Protein AF-A0A7W9J280-F1 (afdb_monomer_lite)

InterPro domains:
  IPR018714 Protein of unknown function DUF2237 [PF09996] (5-76)
  IPR018714 Protein of unknown function DUF2237 [PTHR37466] (3-75)

Foldseek 3Di:
DDAFFFPLRHGADFLDVVVQADPVSPRAVDDDPVPPFSLQWKFQDAPVNQVVCVVVVNRQADADVVVPRGGDDHRDGIYRGNDQDDPPDPPVPSRTPRSRGTDPPPPDDPPPPPPPPPPDDDDD

pLDDT: mean 71.65, std 17.08, range [30.95, 90.75]

Secondary structure (DSSP, 8-state):
-PPPBBTTSSBPPP--BTTB-STTSSSS----TT-TT---EEE---HHHHHHHHHTT---SS-BGGGTB----TT---EEES----TTS-TTT--B-GGGSBPPTT------------------

Organism: NCBI:txid1540520

Sequence (124 aa):
METDRNVLGGDLEECGLDPVTGFFRDGCCSTGPEDLGSHTVCAVVTAEFLAHQASVGNDLSTPRPEYGFAGLKPGGPVVCGRRAVVAGVPRRRRGSRRTGCHAPAGAGHHPARGAAAARGRRTT

Radius of gyration: 17.79 Å; chains: 1; bounding box: 45×62×33 Å

Structure (mmCIF, N/CA/C/O backbone):
data_AF-A0A7W9J280-F1
#
_entry.id   AF-A0A7W9J280-F1
#
loop_
_atom_site.group_PDB
_atom_site.id
_atom_site.type_symbol
_atom_site.label_atom_id
_atom_site.label_alt_id
_atom_site.label_comp_id
_atom_site.label_asym_id
_atom_site.label_entity_id
_atom_site.label_seq_id
_atom_site.pdbx_PDB_ins_code
_atom_site.Cartn_x
_atom_site.Cartn_y
_atom_site.Cartn_z
_atom_site.occupancy
_atom_site.B_iso_or_equiv
_atom_site.auth_seq_id
_atom_site.auth_comp_id
_atom_site.auth_asym_id
_atom_site.auth_atom_id
_atom_site.pdbx_PDB_model_num
ATOM 1 N N . MET A 1 1 ? 8.781 -19.474 -15.932 1.00 42.81 1 MET A N 1
ATOM 2 C CA . MET A 1 1 ? 8.507 -18.181 -15.282 1.00 42.81 1 MET A CA 1
ATOM 3 C C . MET A 1 1 ? 7.775 -18.511 -14.006 1.00 42.81 1 MET A C 1
ATOM 5 O O . MET A 1 1 ? 6.688 -19.065 -14.085 1.00 42.81 1 MET A O 1
ATOM 9 N N . GLU A 1 2 ? 8.432 -18.343 -12.867 1.00 56.16 2 GLU A N 1
ATOM 10 C CA . GLU A 1 2 ? 7.782 -18.531 -11.573 1.00 56.16 2 GLU A CA 1
ATOM 11 C C . GLU A 1 2 ? 6.917 -17.294 -11.334 1.00 56.16 2 GLU A C 1
ATOM 13 O O . GLU A 1 2 ? 7.425 -16.175 -11.374 1.00 56.16 2 GLU A O 1
ATOM 18 N N . THR A 1 3 ? 5.602 -17.483 -11.240 1.00 74.62 3 THR A N 1
ATOM 19 C CA . THR A 1 3 ? 4.672 -16.397 -10.932 1.00 74.62 3 THR A CA 1
ATOM 20 C C . THR A 1 3 ? 4.739 -16.099 -9.443 1.00 74.62 3 THR A C 1
ATOM 22 O O . THR A 1 3 ? 4.745 -17.023 -8.625 1.00 74.62 3 THR A O 1
ATOM 25 N N . ASP A 1 4 ? 4.775 -14.813 -9.086 1.00 85.62 4 ASP A N 1
ATOM 26 C CA . ASP A 1 4 ? 4.679 -14.395 -7.691 1.00 85.62 4 ASP A CA 1
ATOM 27 C C . ASP A 1 4 ? 3.432 -15.006 -7.046 1.00 85.62 4 ASP A C 1
ATOM 29 O O . ASP A 1 4 ? 2.352 -15.073 -7.645 1.00 85.62 4 ASP A O 1
ATOM 33 N N . ARG A 1 5 ? 3.585 -15.484 -5.810 1.00 90.56 5 ARG A N 1
ATOM 34 C CA . ARG A 1 5 ? 2.525 -16.194 -5.093 1.00 90.56 5 ARG A CA 1
ATOM 35 C C . ARG A 1 5 ? 1.965 -15.337 -3.981 1.00 90.56 5 ARG A C 1
ATOM 37 O O . ARG A 1 5 ? 2.688 -14.602 -3.312 1.00 90.56 5 ARG A O 1
ATOM 44 N N . ASN A 1 6 ? 0.669 -15.483 -3.742 1.00 89.12 6 ASN A N 1
ATOM 45 C CA . ASN A 1 6 ? 0.022 -14.883 -2.592 1.00 89.12 6 ASN A CA 1
ATOM 46 C C . ASN A 1 6 ? 0.172 -15.745 -1.329 1.00 89.12 6 ASN A C 1
ATOM 48 O O . ASN A 1 6 ? 0.466 -16.940 -1.400 1.00 89.12 6 ASN A O 1
ATOM 52 N N . VAL A 1 7 ? -0.097 -15.170 -0.154 1.00 86.81 7 VAL A N 1
ATOM 53 C CA . VAL A 1 7 ? 0.006 -15.863 1.152 1.00 86.81 7 VAL A CA 1
ATOM 54 C C . VAL A 1 7 ? -0.935 -17.069 1.328 1.00 86.81 7 VAL A C 1
ATOM 56 O O . VAL A 1 7 ? -0.838 -17.777 2.330 1.00 86.81 7 VAL A O 1
ATOM 59 N N . LEU A 1 8 ? -1.867 -17.308 0.400 1.00 85.38 8 LEU A N 1
ATOM 60 C CA . LEU A 1 8 ? -2.729 -18.499 0.358 1.00 85.38 8 LEU A CA 1
ATOM 61 C C . LEU A 1 8 ? -2.156 -19.600 -0.551 1.00 85.38 8 LEU A C 1
ATOM 63 O O . LEU A 1 8 ? -2.776 -20.652 -0.703 1.00 85.38 8 LEU A O 1
ATOM 67 N N . GLY A 1 9 ? -0.990 -19.364 -1.156 1.00 85.81 9 GLY A N 1
ATOM 68 C CA . GLY A 1 9 ? -0.325 -20.276 -2.076 1.00 85.81 9 GLY A CA 1
ATOM 69 C C . GLY A 1 9 ? -0.890 -20.251 -3.496 1.00 85.81 9 GLY A C 1
ATOM 70 O O . GLY A 1 9 ? -0.528 -21.138 -4.266 1.00 85.81 9 GLY A O 1
ATOM 71 N N . GLY A 1 10 ? -1.761 -19.288 -3.835 1.00 87.00 10 GLY A N 1
ATOM 72 C CA . GLY A 1 10 ? -2.286 -19.009 -5.185 1.00 87.00 10 GLY A CA 1
ATOM 73 C C . GLY A 1 10 ? -1.441 -17.978 -5.947 1.00 87.00 10 GLY A C 1
ATOM 74 O O . GLY A 1 10 ? -0.464 -17.482 -5.393 1.00 87.00 10 GLY A O 1
ATOM 75 N N . ASP A 1 11 ? -1.799 -17.650 -7.193 1.00 90.75 11 ASP A N 1
ATOM 76 C CA . ASP A 1 11 ? -1.156 -16.550 -7.936 1.00 90.75 11 ASP A CA 1
ATOM 77 C C . ASP A 1 11 ? -1.405 -15.200 -7.250 1.00 90.75 11 ASP A C 1
ATOM 79 O O . ASP A 1 11 ? -2.468 -14.981 -6.661 1.00 90.75 11 ASP A O 1
ATOM 83 N N . LEU A 1 12 ? -0.416 -14.307 -7.286 1.00 88.25 12 LEU A N 1
ATOM 84 C CA . LEU A 1 12 ? -0.558 -12.961 -6.745 1.00 88.25 12 LEU A CA 1
ATOM 85 C C . LEU A 1 12 ? -1.555 -12.155 -7.582 1.00 88.25 12 LEU A C 1
ATOM 87 O O . LEU A 1 12 ? -1.346 -11.928 -8.771 1.00 88.25 12 LEU A O 1
ATOM 91 N N . GLU A 1 13 ? -2.641 -11.726 -6.946 1.00 89.44 13 GLU A N 1
ATOM 92 C CA . GLU A 1 13 ? -3.637 -10.862 -7.573 1.00 89.44 13 GLU A CA 1
ATOM 93 C C . GLU A 1 13 ? -3.218 -9.393 -7.502 1.00 89.44 13 GLU A C 1
ATOM 95 O O . GLU A 1 13 ? -2.512 -8.958 -6.587 1.00 89.44 13 GLU A O 1
ATOM 100 N N . GLU A 1 14 ? -3.736 -8.616 -8.449 1.00 88.19 14 GLU A N 1
ATOM 101 C CA . GLU A 1 14 ? -3.628 -7.165 -8.447 1.00 88.19 14 GLU A CA 1
ATOM 102 C C . GLU A 1 14 ? -4.152 -6.580 -7.130 1.00 88.19 14 GLU A C 1
ATOM 104 O O . GLU A 1 14 ? -5.239 -6.911 -6.638 1.00 88.19 14 GLU A O 1
ATOM 109 N N . CYS A 1 15 ? -3.363 -5.675 -6.560 1.00 84.00 15 CYS A N 1
ATOM 110 C CA . CYS A 1 15 ? -3.762 -4.904 -5.404 1.00 84.00 15 CYS A CA 1
ATOM 111 C C . CYS A 1 15 ? -4.567 -3.678 -5.871 1.00 84.00 15 CYS A C 1
ATOM 113 O O . CYS A 1 15 ? -5.755 -3.588 -5.550 1.00 84.00 15 CYS A O 1
ATOM 115 N N . GLY A 1 16 ? -3.991 -2.773 -6.675 1.00 81.19 16 GLY A N 1
ATOM 116 C CA . GLY A 1 16 ? -4.734 -1.615 -7.193 1.00 81.19 16 GLY A CA 1
ATOM 117 C C . GLY A 1 16 ? -4.032 -0.781 -8.271 1.00 81.19 16 GLY A C 1
ATOM 118 O O . GLY A 1 16 ? -2.823 -0.557 -8.217 1.00 81.19 16 GLY A O 1
ATOM 119 N N . LEU A 1 17 ? -4.825 -0.279 -9.225 1.00 80.44 17 LEU A N 1
ATOM 120 C CA . LEU A 1 17 ? -4.359 0.480 -10.395 1.00 80.44 17 LEU A CA 1
ATOM 121 C C . LEU A 1 17 ? -4.731 1.967 -10.409 1.00 80.44 17 LEU A C 1
ATOM 123 O O . LEU A 1 17 ? -4.157 2.721 -11.188 1.00 80.44 17 LEU A O 1
ATOM 127 N N . ASP A 1 18 ? -5.666 2.411 -9.571 1.00 72.69 18 ASP A N 1
ATOM 128 C CA . ASP A 1 18 ? -6.069 3.819 -9.523 1.00 72.69 18 ASP A CA 1
ATOM 129 C C . ASP A 1 18 ? -6.106 4.327 -8.079 1.00 72.69 18 ASP A C 1
ATOM 131 O O . ASP A 1 18 ? -7.079 4.085 -7.351 1.00 72.69 18 ASP A O 1
ATOM 135 N N . PRO A 1 19 ? -5.020 4.978 -7.624 1.00 73.81 19 PRO A N 1
ATOM 136 C CA . PRO A 1 19 ? -3.704 5.093 -8.243 1.00 73.81 19 PRO A CA 1
ATOM 137 C C . PRO A 1 19 ? -2.942 3.759 -8.231 1.00 73.81 19 PRO A C 1
ATOM 139 O O . PRO A 1 19 ? -3.181 2.890 -7.388 1.00 73.81 19 PRO A O 1
ATOM 142 N N . VAL A 1 20 ? -1.975 3.629 -9.141 1.00 81.12 20 VAL A N 1
ATOM 143 C CA . VAL A 1 20 ? -1.128 2.436 -9.252 1.00 81.12 20 VAL A CA 1
ATOM 144 C C . VAL A 1 20 ? -0.282 2.241 -7.988 1.00 81.12 20 VAL A C 1
ATOM 146 O O . VAL A 1 20 ? 0.496 3.115 -7.576 1.00 81.12 20 VAL A O 1
ATOM 149 N N . THR A 1 21 ? -0.436 1.069 -7.373 1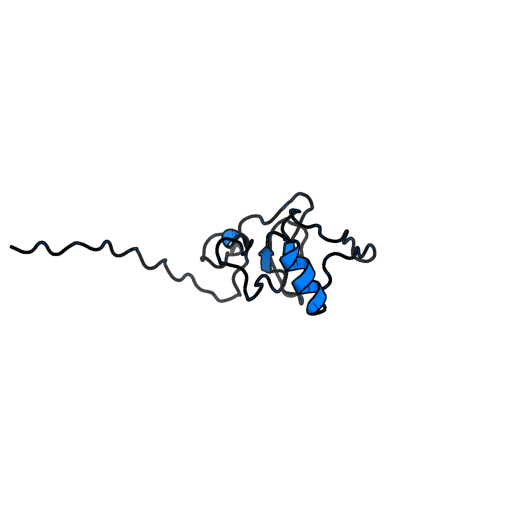.00 81.56 21 THR A N 1
ATOM 150 C CA . THR A 1 21 ? 0.294 0.646 -6.170 1.00 81.56 21 THR A CA 1
ATOM 151 C C . THR A 1 21 ? 1.482 -0.263 -6.512 1.00 81.56 21 THR A C 1
ATOM 153 O O . THR A 1 21 ? 1.812 -0.451 -7.682 1.00 81.56 21 THR A O 1
ATOM 156 N N . GLY A 1 22 ? 2.144 -0.803 -5.488 1.00 83.19 22 GLY A N 1
ATOM 157 C CA . GLY A 1 22 ? 3.304 -1.685 -5.644 1.00 83.19 22 GLY A CA 1
ATOM 158 C C . GLY A 1 22 ? 4.634 -0.938 -5.665 1.00 83.19 22 GLY A C 1
ATOM 159 O O . GLY A 1 22 ? 4.704 0.220 -6.085 1.00 83.19 22 GLY A O 1
ATOM 160 N N . PHE A 1 23 ? 5.700 -1.600 -5.206 1.00 85.94 23 PHE A N 1
ATOM 161 C CA . PHE A 1 23 ? 7.054 -1.034 -5.231 1.00 85.94 23 PHE A CA 1
ATOM 162 C C . PHE A 1 23 ? 7.501 -0.7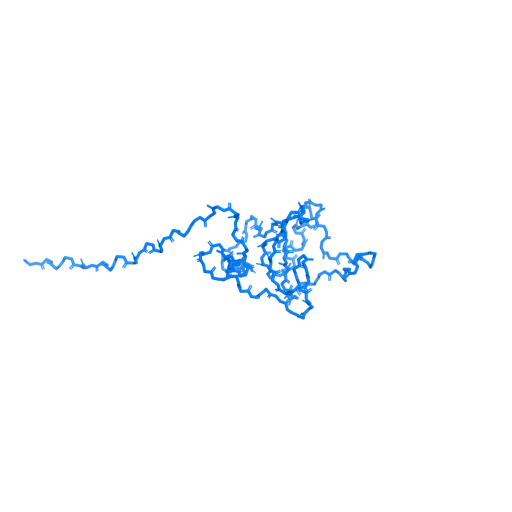35 -6.669 1.00 85.94 23 PHE A C 1
ATOM 164 O O . PHE A 1 23 ? 7.973 0.364 -6.956 1.00 85.94 23 PHE A O 1
ATOM 171 N N . PHE A 1 24 ? 7.248 -1.669 -7.589 1.00 87.50 24 PHE A N 1
ATOM 172 C CA . PHE A 1 24 ? 7.565 -1.532 -9.013 1.00 87.50 24 PHE A CA 1
ATOM 173 C C . PHE A 1 24 ? 6.522 -0.741 -9.816 1.00 87.50 24 PHE A C 1
ATOM 175 O O . PHE A 1 24 ? 6.690 -0.574 -11.021 1.00 87.50 24 PHE A O 1
ATOM 182 N N . ARG A 1 25 ? 5.467 -0.226 -9.163 1.00 84.56 25 ARG A N 1
ATOM 183 C CA . ARG A 1 25 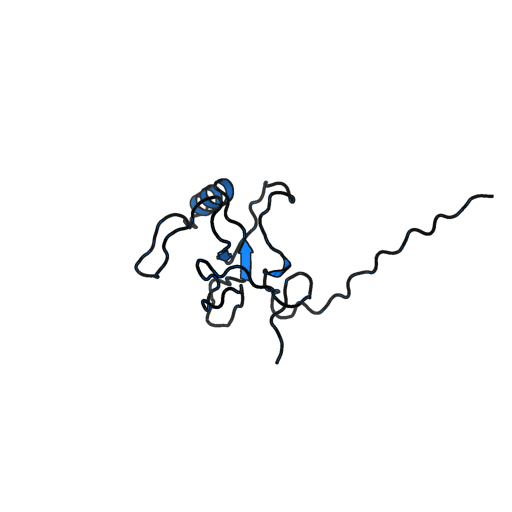? 4.367 0.519 -9.804 1.00 84.56 25 ARG A CA 1
ATOM 184 C C . ARG A 1 25 ? 3.676 -0.265 -10.926 1.00 84.56 25 ARG A C 1
ATOM 186 O O . ARG A 1 25 ? 3.355 0.289 -11.972 1.00 84.56 25 ARG A O 1
ATOM 193 N N . ASP A 1 26 ? 3.424 -1.543 -10.678 1.00 86.81 26 ASP A N 1
ATOM 194 C CA . ASP A 1 26 ? 2.727 -2.479 -11.570 1.00 86.81 26 ASP A CA 1
ATOM 195 C C . ASP A 1 26 ? 1.300 -2.818 -11.088 1.00 86.81 26 ASP A C 1
ATOM 197 O O . ASP A 1 26 ? 0.583 -3.566 -11.747 1.00 86.81 26 ASP A O 1
ATOM 201 N N . GLY A 1 27 ? 0.874 -2.267 -9.946 1.00 85.12 27 GLY A N 1
ATOM 202 C CA . GLY A 1 27 ? -0.419 -2.555 -9.326 1.00 85.12 27 GLY A CA 1
ATOM 203 C C . GLY A 1 27 ? -0.424 -3.780 -8.409 1.00 85.12 27 GLY A C 1
ATOM 204 O O . GLY A 1 27 ? -1.432 -4.027 -7.740 1.00 85.12 27 GLY A O 1
ATOM 205 N N . CYS A 1 28 ? 0.689 -4.505 -8.304 1.00 88.06 28 CYS A N 1
ATOM 206 C CA . CYS A 1 28 ? 0.843 -5.709 -7.493 1.00 88.06 28 CYS A CA 1
ATOM 207 C C . CYS A 1 28 ? 1.768 -5.455 -6.297 1.00 88.06 28 CYS A C 1
ATOM 209 O O . CYS A 1 28 ? 2.640 -4.593 -6.321 1.00 88.06 28 CYS A O 1
ATOM 211 N N . CYS A 1 29 ? 1.616 -6.235 -5.225 1.00 88.62 29 CYS A N 1
ATOM 212 C CA . CYS A 1 29 ? 2.560 -6.193 -4.099 1.00 88.62 29 CYS A CA 1
ATOM 213 C C . CYS A 1 29 ? 3.769 -7.111 -4.323 1.00 88.62 29 CYS A C 1
ATOM 215 O O . CYS A 1 29 ? 4.227 -7.774 -3.392 1.00 88.62 29 CYS A O 1
ATOM 217 N N . SER A 1 30 ? 4.241 -7.173 -5.571 1.00 89.56 30 SER A N 1
ATOM 218 C CA . SER A 1 30 ? 5.482 -7.831 -5.973 1.00 89.56 30 SER A CA 1
ATOM 219 C C . SER A 1 30 ? 6.674 -7.155 -5.286 1.00 89.56 30 SER A C 1
ATOM 221 O O . SER A 1 30 ? 6.650 -5.962 -4.967 1.00 89.56 30 SER A O 1
ATOM 223 N N . THR A 1 31 ? 7.712 -7.935 -4.996 1.00 88.69 31 THR A N 1
ATOM 224 C CA . THR A 1 31 ? 8.888 -7.472 -4.247 1.00 88.69 31 THR A CA 1
ATOM 225 C C . THR A 1 31 ? 10.162 -8.085 -4.822 1.00 88.69 31 THR A C 1
ATOM 227 O O . THR A 1 31 ? 10.111 -9.061 -5.568 1.00 88.69 31 THR A O 1
ATOM 230 N N . GLY A 1 32 ? 11.313 -7.514 -4.483 1.00 87.38 32 GLY A N 1
ATOM 231 C CA . GLY A 1 32 ? 12.618 -7.942 -4.981 1.00 87.38 32 GLY A CA 1
ATOM 232 C C . GLY A 1 32 ? 13.760 -7.440 -4.096 1.00 87.38 32 GLY A C 1
ATOM 233 O O . GLY A 1 32 ? 13.506 -6.766 -3.095 1.00 87.38 32 GLY A O 1
ATOM 234 N N . PRO A 1 33 ? 15.023 -7.756 -4.431 1.00 87.31 33 PRO A N 1
ATOM 235 C CA . PRO A 1 33 ? 16.195 -7.330 -3.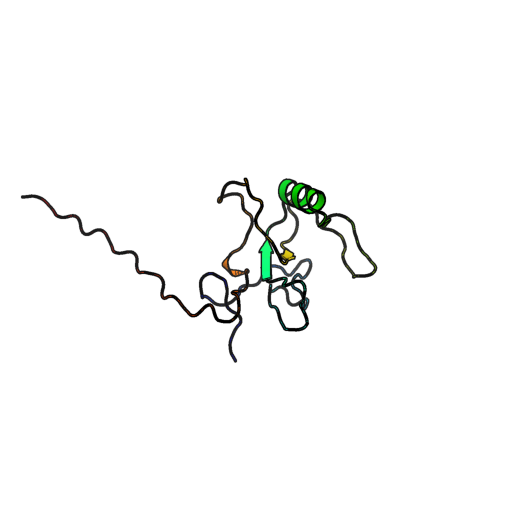660 1.00 87.31 33 PRO A CA 1
ATOM 236 C C . PRO A 1 33 ? 16.305 -5.809 -3.467 1.00 87.31 33 PRO A C 1
ATOM 238 O O . PRO A 1 33 ? 16.895 -5.353 -2.488 1.00 87.31 33 PRO A O 1
ATOM 241 N N . GLU A 1 34 ? 15.732 -5.026 -4.382 1.00 87.50 34 GLU A N 1
ATOM 242 C CA . GLU A 1 34 ? 15.716 -3.562 -4.341 1.00 87.50 34 GLU A CA 1
ATOM 243 C C . GLU A 1 34 ? 14.689 -3.019 -3.332 1.00 87.50 34 GLU A C 1
ATOM 245 O O . GLU A 1 34 ? 14.835 -1.908 -2.816 1.00 87.50 34 GLU A O 1
ATOM 250 N N . ASP A 1 35 ? 13.663 -3.808 -3.010 1.00 84.88 35 ASP A N 1
ATOM 251 C CA . ASP A 1 35 ? 12.588 -3.445 -2.094 1.00 84.88 35 ASP A CA 1
ATOM 252 C C . ASP A 1 35 ? 12.949 -3.767 -0.634 1.00 84.88 35 ASP A C 1
ATOM 254 O O . ASP A 1 35 ? 12.394 -4.655 0.025 1.00 84.88 35 ASP A O 1
ATOM 258 N N . LEU A 1 36 ? 13.872 -2.980 -0.079 1.00 83.25 36 LEU A N 1
ATOM 259 C CA . LEU A 1 36 ? 14.282 -3.081 1.330 1.00 83.25 36 LEU A CA 1
ATOM 260 C C . LEU A 1 36 ? 13.114 -2.847 2.312 1.00 83.25 36 LEU A C 1
ATOM 262 O O . LEU A 1 36 ? 13.162 -3.270 3.475 1.00 83.25 36 LEU A O 1
ATOM 266 N N . GLY A 1 37 ? 12.066 -2.165 1.841 1.00 78.06 37 GLY A N 1
ATOM 267 C CA . GLY A 1 37 ? 10.829 -1.900 2.565 1.00 78.06 37 GLY A CA 1
ATOM 268 C C . GLY A 1 37 ? 9.846 -3.070 2.560 1.00 78.06 37 GLY A C 1
ATOM 269 O O . GLY A 1 37 ? 8.906 -3.036 3.346 1.00 78.06 37 GLY 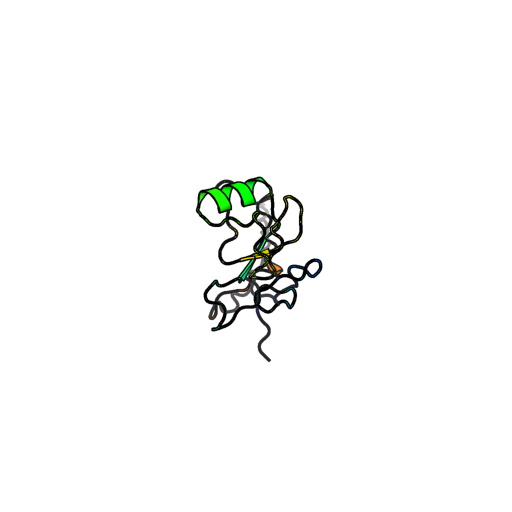A O 1
ATOM 270 N N . SER A 1 38 ? 10.061 -4.104 1.745 1.00 85.06 38 SER A N 1
ATOM 271 C CA . SER A 1 38 ? 9.208 -5.294 1.605 1.00 85.06 38 SER A CA 1
ATOM 272 C C . SER A 1 38 ? 7.717 -4.950 1.467 1.00 85.06 38 SER A C 1
ATOM 274 O O . SER A 1 38 ? 6.896 -5.381 2.284 1.00 85.06 38 SER A O 1
ATOM 276 N N . HIS A 1 39 ? 7.357 -4.166 0.451 1.00 86.44 39 HIS A N 1
ATOM 277 C CA . HIS A 1 39 ? 5.997 -3.740 0.111 1.00 86.44 39 HIS A CA 1
ATOM 278 C C . HIS A 1 39 ? 5.143 -4.917 -0.403 1.00 86.44 39 HIS A C 1
ATOM 280 O O . HIS A 1 39 ? 4.668 -4.934 -1.529 1.00 86.44 39 HIS A O 1
ATOM 286 N N . THR A 1 40 ? 4.924 -5.906 0.459 1.00 86.69 40 THR A N 1
ATOM 287 C CA . THR A 1 40 ? 4.338 -7.216 0.135 1.00 86.69 40 THR A CA 1
ATOM 288 C C . THR A 1 40 ? 2.894 -7.360 0.598 1.00 86.69 40 THR A C 1
ATOM 290 O O . THR A 1 40 ? 2.227 -8.332 0.258 1.00 86.69 40 THR A O 1
ATOM 293 N N . VAL A 1 41 ? 2.371 -6.417 1.385 1.00 83.38 41 VAL A N 1
ATOM 294 C CA . VAL A 1 41 ? 1.036 -6.540 1.980 1.00 83.38 41 VAL A CA 1
ATOM 295 C C . VAL A 1 41 ? 0.045 -5.598 1.315 1.00 83.38 41 VAL A C 1
ATOM 297 O O . VAL A 1 41 ? 0.176 -4.390 1.478 1.00 83.38 41 VAL A O 1
ATOM 300 N N . CYS A 1 42 ? -0.981 -6.154 0.663 1.00 83.25 42 CYS A N 1
ATOM 301 C CA . CYS A 1 42 ? -2.097 -5.401 0.096 1.00 83.25 42 CYS A CA 1
ATOM 302 C C . CYS A 1 42 ? -3.150 -5.064 1.160 1.00 83.25 42 CYS A C 1
ATOM 304 O O . CYS A 1 42 ? -3.752 -5.966 1.763 1.00 83.25 42 CYS A O 1
ATOM 306 N N . ALA A 1 43 ? -3.403 -3.772 1.388 1.00 75.75 43 ALA A N 1
ATOM 307 C CA . ALA A 1 43 ? -4.301 -3.302 2.440 1.00 75.75 43 ALA A CA 1
ATOM 308 C C . ALA A 1 43 ? -5.215 -2.156 2.011 1.00 75.75 43 ALA A C 1
ATOM 310 O O . ALA A 1 43 ? -4.757 -1.147 1.491 1.00 75.75 43 ALA A O 1
ATOM 311 N N . VAL A 1 44 ? -6.504 -2.284 2.323 1.00 73.75 44 VAL A N 1
ATOM 312 C CA . VAL A 1 44 ? -7.496 -1.209 2.282 1.00 73.75 44 VAL A CA 1
ATOM 313 C C . VAL A 1 44 ? -7.241 -0.279 3.456 1.00 73.75 44 VAL A C 1
ATOM 315 O O . VAL A 1 44 ? -7.219 -0.693 4.620 1.00 73.75 44 VAL A O 1
ATOM 318 N N . VAL A 1 45 ? -7.073 0.992 3.125 1.00 74.62 45 VAL A N 1
ATOM 319 C CA . VAL A 1 45 ? -6.708 2.041 4.062 1.00 74.62 45 VAL A CA 1
ATOM 320 C C . VAL A 1 45 ? -7.962 2.564 4.765 1.00 74.62 45 VAL A C 1
ATOM 322 O O . VAL A 1 45 ? -8.871 3.116 4.145 1.00 74.62 45 VAL A O 1
ATOM 325 N N . THR A 1 46 ? -8.017 2.414 6.086 1.00 79.75 46 THR A N 1
ATOM 326 C CA . THR A 1 46 ? -9.053 3.020 6.936 1.00 79.75 46 THR A CA 1
ATOM 327 C C . THR A 1 46 ? -8.471 4.181 7.739 1.00 79.75 46 THR A C 1
ATOM 329 O O . THR A 1 46 ? -7.258 4.269 7.923 1.00 79.75 46 THR A O 1
ATOM 332 N N . ALA A 1 47 ? -9.327 5.066 8.259 1.00 84.19 47 ALA A N 1
ATOM 333 C CA . ALA A 1 47 ? -8.882 6.156 9.133 1.00 84.19 47 ALA A CA 1
ATOM 334 C C . ALA A 1 47 ? -8.149 5.631 10.378 1.00 84.19 47 ALA A C 1
ATOM 336 O O . ALA A 1 47 ? -7.108 6.158 10.753 1.00 84.19 47 ALA A O 1
ATOM 337 N N . GLU A 1 48 ? -8.655 4.546 10.968 1.00 82.06 48 GLU A N 1
ATOM 338 C CA . GLU A 1 48 ? -8.032 3.878 12.113 1.00 82.06 48 GLU A CA 1
ATOM 339 C C . GLU A 1 48 ? -6.647 3.311 11.764 1.00 82.06 48 GLU A C 1
ATOM 341 O O . GLU A 1 48 ? -5.706 3.461 12.540 1.00 82.06 48 GLU A O 1
ATOM 346 N N . PHE A 1 49 ? -6.494 2.709 10.578 1.00 78.38 49 PHE A N 1
ATOM 347 C CA . PHE A 1 49 ? -5.195 2.231 10.107 1.00 78.38 49 PHE A CA 1
ATOM 348 C C . PHE A 1 49 ? -4.202 3.385 9.955 1.00 78.38 49 PHE A C 1
ATOM 350 O O . PHE A 1 49 ? -3.099 3.290 10.486 1.00 78.38 49 PHE A O 1
ATOM 357 N N . LEU A 1 50 ? -4.592 4.480 9.296 1.00 82.25 50 LEU A N 1
ATOM 358 C CA . LEU A 1 50 ? -3.720 5.644 9.107 1.00 82.25 50 LEU A CA 1
ATOM 359 C C . LEU A 1 50 ? -3.303 6.276 10.436 1.00 82.25 50 LEU A C 1
ATOM 361 O O . LEU A 1 50 ? -2.117 6.528 10.638 1.00 82.25 50 LEU A O 1
ATOM 365 N N . ALA A 1 51 ? -4.249 6.458 11.361 1.00 86.69 51 ALA A N 1
ATOM 366 C CA . ALA A 1 51 ? -3.958 6.977 12.694 1.00 86.69 51 ALA A CA 1
ATOM 367 C C . ALA A 1 51 ? -2.987 6.061 13.454 1.00 86.69 51 ALA A C 1
ATOM 369 O O . ALA A 1 51 ? -2.018 6.533 14.051 1.00 86.69 51 ALA A O 1
ATOM 370 N N . HIS A 1 52 ? -3.195 4.743 13.384 1.00 84.06 52 HIS A N 1
ATOM 371 C CA . HIS A 1 52 ? -2.290 3.787 14.007 1.00 84.06 52 HIS A CA 1
ATOM 372 C C . HIS A 1 52 ? -0.892 3.820 13.377 1.00 84.06 52 HIS A C 1
ATOM 374 O O . HIS A 1 52 ? 0.094 3.871 14.109 1.00 84.06 52 HIS A O 1
ATOM 380 N N . GLN A 1 53 ? -0.785 3.821 12.044 1.00 82.19 53 GLN A N 1
ATOM 381 C CA . GLN A 1 53 ? 0.507 3.877 11.353 1.00 82.19 53 GLN A CA 1
ATOM 382 C C . GLN A 1 53 ? 1.271 5.162 11.696 1.00 82.19 53 GLN A C 1
ATOM 384 O O . GLN A 1 53 ? 2.438 5.081 12.078 1.00 82.19 53 GLN A O 1
ATOM 389 N N . ALA A 1 54 ? 0.599 6.317 11.697 1.00 87.31 54 ALA A N 1
ATOM 390 C CA . ALA A 1 54 ? 1.197 7.576 12.132 1.00 87.31 54 ALA A CA 1
ATOM 391 C C . ALA A 1 54 ? 1.685 7.510 13.593 1.00 87.31 54 ALA A C 1
ATOM 393 O O . ALA A 1 54 ? 2.802 7.933 13.883 1.00 87.31 54 ALA A O 1
ATOM 394 N N . SER A 1 55 ? 0.910 6.899 14.502 1.00 87.75 55 SER A N 1
ATOM 395 C CA . SER A 1 55 ? 1.291 6.762 15.920 1.00 87.75 55 SER A CA 1
ATOM 396 C C . SER A 1 55 ? 2.548 5.915 16.157 1.00 87.75 55 SER A C 1
ATOM 398 O O . SER A 1 55 ? 3.219 6.087 17.171 1.00 87.75 55 SER A O 1
ATOM 400 N N . VAL A 1 56 ? 2.888 5.019 15.221 1.00 84.81 56 VAL A N 1
ATOM 401 C CA . VAL A 1 56 ? 4.104 4.187 15.276 1.00 84.81 56 VAL A CA 1
ATOM 402 C C . VAL A 1 56 ? 5.225 4.712 14.370 1.00 84.81 56 VAL A C 1
ATOM 404 O O . VAL A 1 56 ? 6.178 3.985 14.094 1.00 84.81 56 VAL A O 1
ATOM 407 N N . GLY A 1 57 ? 5.119 5.960 13.898 1.00 82.88 57 GLY A N 1
ATOM 408 C CA . GLY A 1 57 ? 6.145 6.626 13.088 1.00 82.88 57 GLY A CA 1
ATOM 409 C C . GLY A 1 57 ? 6.100 6.316 11.588 1.00 82.88 57 GLY A C 1
ATOM 410 O O . GLY A 1 57 ? 7.042 6.646 10.876 1.00 82.88 57 GLY A O 1
ATOM 411 N N . ASN A 1 58 ? 5.024 5.696 11.097 1.00 80.88 58 ASN A N 1
ATOM 412 C CA . ASN A 1 58 ? 4.793 5.417 9.680 1.00 80.88 58 ASN A CA 1
ATOM 413 C C . ASN A 1 58 ? 3.654 6.301 9.145 1.00 80.88 58 ASN A C 1
ATOM 415 O O . ASN A 1 58 ? 2.538 5.833 8.925 1.00 80.88 58 ASN A O 1
ATOM 419 N N . ASP A 1 59 ? 3.894 7.602 8.999 1.00 85.50 59 ASP A N 1
ATOM 420 C CA . ASP A 1 59 ? 2.873 8.512 8.475 1.00 85.50 59 ASP A CA 1
ATOM 421 C C . ASP A 1 59 ? 2.666 8.305 6.968 1.00 85.50 59 ASP A C 1
ATOM 423 O O . ASP A 1 59 ? 3.476 8.717 6.140 1.00 85.50 59 ASP A O 1
ATOM 427 N N . LEU A 1 60 ? 1.544 7.670 6.633 1.00 81.88 60 LEU A N 1
ATOM 428 C CA . LEU A 1 60 ? 1.118 7.410 5.260 1.00 81.88 60 LEU A CA 1
ATOM 429 C C . LEU A 1 60 ? 0.105 8.441 4.739 1.00 81.88 60 LEU A C 1
ATOM 431 O O . LEU A 1 60 ? -0.390 8.289 3.625 1.00 81.88 60 LEU A O 1
ATOM 435 N N . SER A 1 61 ? -0.252 9.455 5.528 1.00 85.62 61 SER A N 1
ATOM 436 C CA . SER A 1 61 ? -1.260 10.457 5.146 1.00 85.62 61 SER A CA 1
ATOM 437 C C . SER A 1 61 ? -0.619 11.726 4.592 1.00 85.62 61 SER A C 1
ATOM 439 O O . SER A 1 61 ? -1.189 12.356 3.702 1.00 85.62 61 SER A O 1
ATOM 441 N N . THR A 1 62 ? 0.565 12.097 5.087 1.00 87.88 62 THR A N 1
ATOM 442 C CA . THR A 1 62 ? 1.292 13.280 4.610 1.00 87.88 62 THR A CA 1
ATOM 443 C C . THR A 1 62 ? 1.833 13.062 3.189 1.00 87.88 62 THR A C 1
ATOM 445 O O . THR A 1 62 ? 2.582 12.106 2.966 1.00 87.88 62 THR A O 1
ATOM 448 N N . PRO A 1 63 ? 1.509 13.942 2.219 1.00 86.38 63 PRO A N 1
ATOM 449 C CA . PRO A 1 63 ? 2.103 13.893 0.888 1.00 86.38 63 PRO A CA 1
ATOM 450 C C . PRO A 1 63 ? 3.627 14.066 0.941 1.00 86.38 63 PRO A C 1
ATOM 452 O O . PRO A 1 63 ? 4.141 14.917 1.666 1.00 86.38 63 PRO A O 1
ATOM 455 N N . ARG A 1 64 ? 4.343 13.292 0.124 1.00 83.81 64 ARG A N 1
ATOM 456 C CA . ARG A 1 64 ? 5.788 13.390 -0.121 1.00 83.81 64 ARG A CA 1
ATOM 457 C C . ARG A 1 64 ? 6.044 13.526 -1.628 1.00 83.81 64 ARG A C 1
ATOM 459 O O . ARG A 1 64 ? 6.347 12.522 -2.286 1.00 83.81 64 ARG A O 1
ATOM 466 N N . PRO A 1 65 ? 5.864 14.730 -2.209 1.00 81.75 65 PRO A N 1
ATOM 467 C CA . PRO A 1 65 ? 6.068 14.974 -3.639 1.00 81.75 65 PRO A CA 1
ATOM 468 C C . PRO A 1 65 ? 7.463 14.582 -4.133 1.00 81.75 65 PRO A C 1
ATOM 470 O O . PRO A 1 65 ? 7.597 14.122 -5.263 1.00 81.75 65 PRO A O 1
ATOM 473 N N . GLU A 1 66 ? 8.479 14.686 -3.273 1.00 81.56 66 GLU A N 1
ATOM 474 C CA . GLU A 1 66 ? 9.857 14.261 -3.537 1.00 81.56 66 GLU A CA 1
ATOM 475 C C . GLU A 1 66 ? 9.983 12.767 -3.889 1.00 81.56 66 GLU A C 1
ATOM 477 O O . GLU A 1 66 ? 10.929 12.369 -4.563 1.00 81.56 66 GLU A O 1
ATOM 482 N N . TYR A 1 67 ? 9.001 11.954 -3.489 1.00 71.19 67 TYR A N 1
ATOM 483 C CA . TYR A 1 67 ? 8.904 10.525 -3.799 1.00 71.19 67 TYR A CA 1
ATOM 484 C C . TYR A 1 67 ? 7.699 10.191 -4.691 1.00 71.19 67 TYR A C 1
ATOM 486 O O . TYR A 1 67 ? 7.333 9.023 -4.828 1.00 71.19 67 TYR A O 1
ATOM 494 N N . GLY A 1 68 ? 7.032 11.203 -5.262 1.00 71.50 68 GLY A N 1
ATOM 495 C CA . GLY A 1 68 ? 5.807 11.016 -6.045 1.00 71.50 68 GLY A CA 1
ATOM 496 C C . GLY A 1 68 ? 4.643 10.437 -5.232 1.00 71.50 68 GLY A C 1
ATOM 497 O O . GLY A 1 68 ? 3.758 9.787 -5.786 1.00 71.50 68 GLY A O 1
ATOM 498 N N . PHE A 1 69 ? 4.641 10.627 -3.911 1.00 76.94 69 PHE A N 1
ATOM 499 C CA . PHE A 1 69 ? 3.629 10.072 -3.018 1.00 76.94 69 PHE A CA 1
ATOM 500 C C . PHE A 1 69 ? 2.617 11.148 -2.615 1.00 76.94 69 PHE A C 1
ATOM 502 O O . PHE A 1 69 ? 2.952 12.106 -1.927 1.00 76.94 69 PHE A O 1
ATOM 509 N N . ALA A 1 70 ? 1.357 10.989 -3.018 1.00 81.06 70 ALA A N 1
ATOM 510 C CA . ALA A 1 70 ? 0.304 11.977 -2.760 1.00 81.06 70 ALA A CA 1
ATOM 511 C C . ALA A 1 70 ? -0.280 11.932 -1.333 1.00 81.06 70 ALA A C 1
ATOM 513 O O . ALA A 1 70 ? -1.108 12.776 -0.996 1.00 81.06 70 ALA A O 1
ATOM 514 N N . GLY A 1 71 ? 0.126 10.961 -0.508 1.00 82.00 71 GLY A N 1
ATOM 515 C CA . GLY A 1 71 ? -0.531 10.669 0.765 1.00 82.00 71 GLY A CA 1
ATOM 516 C C . GLY A 1 71 ? -1.833 9.880 0.581 1.00 82.00 71 GLY A C 1
ATOM 517 O O . GLY A 1 71 ? -2.525 9.985 -0.435 1.00 82.00 71 GLY A O 1
ATOM 518 N N . LEU A 1 72 ? -2.165 9.048 1.564 1.00 80.12 72 LEU A N 1
ATOM 519 C CA . LEU A 1 72 ? -3.353 8.197 1.543 1.00 80.12 72 LEU A CA 1
ATOM 520 C C . LEU A 1 72 ? -4.530 8.855 2.256 1.00 80.12 72 LEU A C 1
ATOM 522 O O . LEU A 1 72 ? -4.370 9.622 3.204 1.00 80.12 72 LEU A O 1
ATOM 526 N N . LYS A 1 73 ? -5.740 8.488 1.829 1.00 80.69 73 LYS A N 1
ATOM 527 C CA . LYS A 1 73 ? -6.996 8.924 2.446 1.00 80.69 73 LYS A CA 1
ATOM 528 C C . LYS A 1 73 ? -7.801 7.716 2.940 1.00 80.69 73 LYS A C 1
ATOM 530 O O . LYS A 1 73 ? -7.773 6.666 2.294 1.00 80.69 73 LYS A O 1
ATOM 535 N N . PRO A 1 74 ? -8.542 7.844 4.056 1.00 78.62 74 PRO A N 1
ATOM 536 C CA . PRO A 1 74 ? -9.477 6.815 4.505 1.00 78.62 74 PRO A CA 1
ATOM 537 C C . PRO A 1 74 ? -10.503 6.455 3.427 1.00 78.62 74 PRO A C 1
ATOM 539 O O . PRO A 1 74 ? -11.044 7.346 2.778 1.00 78.62 74 PRO A O 1
ATOM 542 N N . GLY A 1 75 ? -10.795 5.162 3.262 1.00 66.69 75 GLY A N 1
ATOM 543 C CA . GLY A 1 75 ? -11.727 4.692 2.226 1.00 66.69 75 GLY A CA 1
ATOM 544 C C . GLY A 1 75 ? -11.168 4.808 0.805 1.00 66.69 75 GLY A C 1
ATOM 545 O O . GLY A 1 75 ? -11.891 4.571 -0.158 1.00 66.69 75 GLY A O 1
ATOM 546 N N . GLY A 1 76 ? -9.894 5.183 0.694 1.00 61.16 76 GLY A N 1
ATOM 547 C CA . GLY A 1 76 ? -9.158 5.290 -0.545 1.00 61.16 76 GLY A CA 1
ATOM 548 C C . GLY A 1 76 ? -8.537 3.963 -1.004 1.00 61.16 76 GLY A C 1
ATOM 549 O O . GLY A 1 76 ? -8.805 2.898 -0.437 1.00 61.16 76 GLY A O 1
ATOM 550 N N . PRO A 1 77 ? -7.707 4.036 -2.050 1.00 56.09 77 PRO A N 1
ATOM 551 C CA . PRO A 1 77 ? -7.094 2.892 -2.718 1.00 56.09 77 PRO A CA 1
ATOM 552 C C . PRO A 1 77 ? -6.205 2.060 -1.791 1.00 56.09 77 PRO A C 1
ATOM 554 O O . PRO A 1 77 ? -5.726 2.521 -0.752 1.00 56.09 77 PRO A O 1
ATOM 557 N N . VAL A 1 78 ? -5.984 0.811 -2.186 1.00 63.28 78 VAL A N 1
ATOM 558 C CA . VAL A 1 78 ? -5.158 -0.131 -1.438 1.00 63.28 78 VAL A CA 1
ATOM 559 C C . VAL A 1 78 ? -3.666 0.143 -1.612 1.00 63.28 78 VAL A C 1
ATOM 561 O O . VAL A 1 78 ? -3.203 0.551 -2.676 1.00 63.28 78 VAL A O 1
ATOM 564 N N . VAL A 1 79 ? -2.891 -0.120 -0.564 1.00 68.62 79 VAL A N 1
ATOM 565 C CA . VAL A 1 79 ? -1.433 0.040 -0.592 1.00 68.62 79 VAL A CA 1
ATOM 566 C C . VAL A 1 79 ? -0.708 -1.270 -0.406 1.00 68.62 79 VAL A C 1
ATOM 568 O O . VAL A 1 79 ? -1.172 -2.132 0.338 1.00 68.62 79 VAL A O 1
ATOM 571 N N . CYS A 1 80 ? 0.449 -1.360 -1.052 1.00 72.38 80 CYS A N 1
ATOM 572 C CA . CYS A 1 80 ? 1.478 -2.339 -0.761 1.00 72.38 80 CYS A CA 1
ATOM 573 C C . CYS A 1 80 ? 2.432 -1.760 0.287 1.00 72.38 80 CYS A C 1
ATOM 575 O O . CYS A 1 80 ? 2.932 -0.653 0.116 1.00 72.38 80 CYS A O 1
ATOM 577 N N . GLY A 1 81 ? 2.672 -2.476 1.385 1.00 70.00 81 GLY A N 1
ATOM 578 C CA . GLY A 1 81 ? 3.579 -2.031 2.449 1.00 70.00 81 GLY A CA 1
ATOM 579 C C . GLY A 1 81 ? 4.137 -3.185 3.279 1.00 70.00 81 GLY A C 1
ATOM 580 O O . GLY A 1 81 ? 3.679 -4.319 3.154 1.00 70.00 81 GLY A O 1
ATOM 581 N N . ARG A 1 82 ? 5.113 -2.895 4.153 1.00 65.50 82 ARG A N 1
ATOM 582 C CA . ARG A 1 82 ? 5.781 -3.902 5.008 1.00 65.50 82 ARG A CA 1
ATOM 583 C C . ARG A 1 82 ? 4.878 -4.544 6.054 1.00 65.50 82 ARG A C 1
ATOM 585 O O . ARG A 1 82 ? 5.150 -5.635 6.549 1.00 65.50 82 ARG A O 1
ATOM 592 N N . ARG A 1 83 ? 3.834 -3.825 6.468 1.00 57.88 83 ARG A N 1
ATOM 593 C CA . ARG A 1 83 ? 2.916 -4.219 7.540 1.00 57.88 83 ARG A CA 1
ATOM 594 C C . ARG A 1 83 ? 1.499 -3.807 7.175 1.00 57.88 83 ARG A C 1
ATOM 596 O O . ARG A 1 83 ? 1.207 -2.621 7.099 1.00 57.88 83 ARG A O 1
ATOM 603 N N . ALA A 1 84 ? 0.590 -4.773 7.095 1.00 55.75 84 ALA A N 1
ATOM 604 C CA . ALA A 1 84 ? -0.829 -4.495 7.295 1.00 55.75 84 ALA A CA 1
ATOM 605 C C . ALA A 1 84 ? -1.408 -5.432 8.347 1.00 55.75 84 ALA A C 1
ATOM 607 O O . ALA A 1 84 ? -2.112 -6.399 8.067 1.00 55.75 84 ALA A O 1
ATOM 608 N N . VAL A 1 85 ? -1.100 -5.129 9.603 1.00 45.69 85 VAL A N 1
ATOM 609 C CA . VAL A 1 85 ? -1.842 -5.676 10.731 1.00 45.69 85 VAL A CA 1
ATOM 610 C C . VAL A 1 85 ? -2.024 -4.550 11.735 1.00 45.69 85 VAL A C 1
ATOM 612 O O . VAL A 1 85 ? -1.091 -4.207 12.450 1.00 45.69 85 VAL A O 1
ATOM 615 N N . VAL A 1 86 ? -3.231 -3.986 11.815 1.00 40.34 86 VAL A N 1
ATOM 616 C CA . VAL A 1 86 ? -3.635 -3.286 13.040 1.00 40.34 86 VAL A CA 1
ATOM 617 C C . VAL A 1 86 ? -3.946 -4.370 14.068 1.00 40.34 86 VAL A C 1
ATOM 619 O O . VAL A 1 86 ? -4.877 -5.168 13.889 1.00 40.34 86 VAL A O 1
ATOM 622 N N . ALA A 1 87 ? -3.139 -4.458 15.122 1.00 33.34 87 ALA A N 1
ATOM 623 C CA . ALA A 1 87 ? -3.500 -5.240 16.296 1.00 33.34 87 ALA A CA 1
ATOM 624 C C . ALA A 1 87 ? -4.739 -4.586 16.938 1.00 33.34 87 ALA A C 1
ATOM 626 O O . ALA A 1 87 ? -4.710 -3.404 17.246 1.00 33.34 87 ALA A O 1
ATOM 627 N N . GLY A 1 88 ? -5.844 -5.329 17.081 1.00 30.95 88 GLY A N 1
ATOM 628 C CA . GLY A 1 88 ? -7.091 -4.832 17.691 1.00 30.95 88 GLY A CA 1
ATOM 629 C C . GLY A 1 88 ? -8.299 -4.705 16.752 1.00 30.95 88 GLY A C 1
ATOM 630 O O . GLY A 1 88 ? -9.428 -4.816 17.216 1.00 30.95 88 GLY A O 1
ATOM 631 N N . VAL A 1 89 ? -8.109 -4.610 15.429 1.00 38.88 89 VAL A N 1
ATOM 632 C CA . VAL A 1 89 ? -9.243 -4.521 14.484 1.00 38.88 89 VAL A CA 1
ATOM 633 C C . VAL A 1 89 ? -9.863 -5.915 14.257 1.00 38.88 89 VAL A C 1
ATOM 635 O O . VAL A 1 89 ? -9.128 -6.885 14.009 1.00 38.88 89 VAL A O 1
ATOM 638 N N . PRO A 1 90 ? -11.201 -6.087 14.318 1.00 35.69 90 PRO A N 1
ATOM 639 C CA . PRO A 1 90 ? -11.857 -7.366 14.038 1.00 35.69 90 PRO A CA 1
ATOM 640 C C . PRO A 1 90 ? -11.424 -7.925 12.679 1.00 35.69 90 PRO A C 1
ATOM 642 O O . PRO A 1 90 ? -11.328 -7.175 11.713 1.00 35.69 90 PRO A O 1
ATOM 645 N N . ARG A 1 91 ? -11.196 -9.241 12.549 1.00 43.09 91 ARG A N 1
ATOM 646 C CA . ARG A 1 91 ? -10.745 -9.868 11.281 1.00 43.09 91 ARG A CA 1
ATOM 647 C C . ARG A 1 91 ? -11.617 -9.524 10.065 1.00 43.09 91 ARG A C 1
ATOM 649 O O . ARG A 1 91 ? -11.099 -9.472 8.962 1.00 43.09 91 ARG A O 1
ATOM 656 N N . ARG A 1 92 ? -12.906 -9.235 10.275 1.00 44.72 92 ARG A N 1
ATOM 657 C CA . ARG A 1 92 ? -13.852 -8.790 9.234 1.00 44.72 92 ARG A CA 1
ATOM 658 C C . ARG A 1 92 ? -13.649 -7.340 8.764 1.00 44.72 92 ARG A C 1
ATOM 660 O O . ARG A 1 92 ? -14.201 -6.968 7.742 1.00 44.72 92 ARG A O 1
ATOM 667 N N . ARG A 1 93 ? -12.887 -6.534 9.510 1.00 43.31 93 ARG A N 1
ATOM 668 C CA . ARG A 1 93 ? -12.551 -5.126 9.228 1.00 43.31 93 ARG A CA 1
ATOM 669 C C . ARG A 1 93 ? -11.055 -4.910 8.966 1.00 43.31 93 ARG A C 1
ATOM 671 O O . ARG A 1 93 ? -10.648 -3.799 8.649 1.00 43.31 93 ARG A O 1
ATOM 678 N N . ARG A 1 94 ? -10.231 -5.963 9.079 1.00 54.38 94 ARG A N 1
ATOM 679 C CA . ARG A 1 94 ? -8.834 -5.953 8.623 1.00 54.38 94 ARG A CA 1
ATOM 680 C C . ARG A 1 94 ? -8.869 -5.939 7.104 1.00 54.38 94 ARG A C 1
ATOM 682 O O . ARG A 1 94 ? -9.064 -6.981 6.491 1.00 54.38 94 ARG A O 1
ATOM 689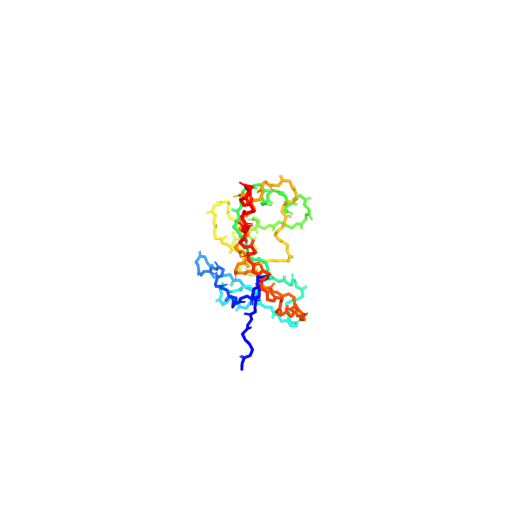 N N . GLY A 1 95 ? -8.727 -4.764 6.511 1.00 55.88 95 GLY A N 1
ATOM 690 C CA . GLY A 1 95 ? -8.845 -4.544 5.073 1.00 55.88 95 GLY A CA 1
ATOM 691 C C . GLY A 1 95 ? -7.763 -5.197 4.206 1.00 55.88 95 GLY A C 1
ATOM 692 O O . GLY A 1 95 ? -7.491 -4.688 3.134 1.00 55.88 95 GLY A O 1
ATOM 693 N N . SER A 1 96 ? -7.101 -6.277 4.627 1.00 63.31 96 SER A N 1
ATOM 694 C CA . SER A 1 96 ? -6.084 -6.926 3.795 1.00 63.31 96 SER A CA 1
ATOM 695 C C . SER A 1 96 ? -6.729 -7.838 2.748 1.00 63.31 96 SER A C 1
ATOM 697 O O . SER A 1 96 ? -7.428 -8.798 3.096 1.00 63.31 96 SER A O 1
ATOM 699 N N . ARG A 1 97 ? -6.469 -7.562 1.463 1.00 75.12 97 ARG A N 1
ATOM 700 C CA . ARG A 1 97 ? -6.784 -8.483 0.361 1.00 75.12 97 ARG A CA 1
ATOM 701 C C . ARG A 1 97 ? -5.692 -9.543 0.306 1.00 75.12 97 ARG A C 1
ATOM 703 O O . ARG A 1 97 ? -4.673 -9.358 -0.341 1.00 75.12 97 ARG A O 1
ATOM 710 N N . ARG A 1 98 ? -5.900 -10.654 1.018 1.00 79.12 98 ARG A N 1
ATOM 711 C CA . ARG A 1 98 ? -4.898 -11.730 1.157 1.00 79.12 98 ARG A CA 1
ATOM 712 C C . ARG A 1 98 ? -4.409 -12.300 -0.175 1.00 79.12 98 ARG A C 1
ATOM 714 O O . ARG A 1 98 ? -3.263 -12.715 -0.246 1.00 79.12 98 ARG A O 1
ATOM 721 N N . THR A 1 99 ? -5.247 -12.316 -1.206 1.00 84.38 99 THR A N 1
ATOM 722 C CA . THR A 1 99 ? -4.855 -12.756 -2.550 1.00 84.38 99 THR A CA 1
ATOM 723 C C . THR A 1 99 ? -3.901 -11.784 -3.252 1.00 84.38 99 THR A C 1
ATOM 725 O O . THR A 1 99 ? -3.150 -12.216 -4.115 1.00 84.38 99 THR A O 1
ATOM 728 N N . GLY A 1 100 ? -3.855 -10.514 -2.833 1.00 82.94 100 GLY A N 1
ATOM 729 C CA . GLY A 1 100 ? -2.871 -9.518 -3.272 1.00 82.94 100 GLY A CA 1
ATOM 730 C C . GLY A 1 100 ? -1.680 -9.344 -2.320 1.00 82.94 100 GLY A C 1
ATOM 731 O O . GLY A 1 100 ? -0.854 -8.466 -2.538 1.00 82.94 100 GLY A O 1
ATOM 732 N N . CYS A 1 101 ? -1.581 -10.129 -1.240 1.00 84.94 101 CYS A N 1
ATOM 733 C CA . CYS A 1 101 ? -0.414 -10.113 -0.354 1.00 84.94 101 CYS A CA 1
ATOM 734 C C . CYS A 1 101 ? 0.605 -11.155 -0.816 1.00 84.94 101 CYS A C 1
ATOM 736 O O . CYS A 1 101 ? 0.277 -12.341 -0.826 1.00 84.94 101 CYS A O 1
ATOM 738 N N . HIS A 1 102 ? 1.825 -10.726 -1.125 1.00 85.88 102 HIS A N 1
ATOM 739 C CA . HIS A 1 102 ? 2.927 -11.566 -1.591 1.00 85.88 102 HIS A CA 1
ATOM 740 C C . HIS A 1 102 ? 3.452 -12.485 -0.477 1.00 85.88 102 HIS A C 1
ATOM 742 O O . HIS A 1 102 ? 3.529 -12.104 0.696 1.00 85.88 102 HIS A O 1
ATOM 748 N N . ALA A 1 103 ? 3.726 -13.739 -0.833 1.00 84.00 103 ALA A N 1
ATOM 749 C CA . ALA A 1 103 ? 4.236 -14.755 0.074 1.00 84.00 103 ALA A CA 1
ATOM 750 C C . ALA A 1 103 ? 5.765 -14.662 0.213 1.00 84.00 103 ALA A C 1
ATOM 752 O O . ALA A 1 103 ? 6.467 -14.562 -0.789 1.00 84.00 103 ALA A O 1
ATOM 753 N N . PRO A 1 104 ? 6.323 -14.785 1.431 1.00 74.38 104 PRO A N 1
ATOM 754 C CA . PRO A 1 104 ? 7.771 -14.766 1.605 1.00 74.38 104 PRO A CA 1
ATOM 755 C C . PRO A 1 104 ? 8.436 -15.901 0.813 1.00 74.38 104 PRO A C 1
ATOM 757 O O . PRO A 1 104 ? 7.917 -17.020 0.756 1.00 74.38 104 PRO A O 1
ATOM 760 N N . ALA A 1 105 ? 9.607 -15.619 0.235 1.00 63.81 105 ALA A N 1
ATOM 761 C CA . ALA A 1 105 ? 10.387 -16.599 -0.514 1.00 63.81 105 ALA A CA 1
ATOM 762 C C . ALA A 1 105 ? 10.606 -17.879 0.318 1.00 63.81 105 ALA A C 1
ATOM 764 O O . ALA A 1 105 ? 11.020 -17.818 1.477 1.00 63.81 105 ALA A O 1
ATOM 765 N N . GLY A 1 106 ? 10.290 -19.040 -0.263 1.00 56.94 106 GLY A N 1
ATOM 766 C CA . GLY A 1 106 ? 10.364 -20.338 0.418 1.00 56.94 106 GLY A CA 1
ATOM 767 C C . GLY A 1 106 ? 9.087 -20.775 1.149 1.00 56.94 106 GLY A C 1
ATOM 768 O O . GLY A 1 106 ? 9.067 -21.868 1.716 1.00 56.94 106 GLY A O 1
ATOM 769 N N . ALA A 1 107 ? 8.003 -19.990 1.106 1.00 56.16 107 ALA A N 1
ATOM 770 C CA . ALA A 1 107 ? 6.670 -20.450 1.493 1.00 56.16 107 ALA A CA 1
ATOM 771 C C . ALA A 1 107 ? 6.144 -21.457 0.453 1.00 56.16 107 ALA A C 1
ATOM 773 O O . ALA A 1 107 ? 5.354 -21.130 -0.431 1.00 56.16 107 ALA A O 1
ATOM 774 N N . GLY A 1 108 ? 6.638 -22.693 0.532 1.00 47.44 108 GLY A N 1
ATOM 775 C CA . GLY A 1 108 ? 6.190 -23.791 -0.311 1.00 47.44 108 GLY A CA 1
ATOM 776 C C . GLY A 1 108 ? 4.674 -23.985 -0.234 1.00 47.44 108 GLY A C 1
ATOM 777 O O . GLY A 1 108 ? 4.032 -23.702 0.780 1.00 47.44 108 GLY A O 1
ATOM 778 N N . HIS A 1 109 ? 4.109 -24.490 -1.329 1.00 44.53 109 HIS A N 1
ATOM 779 C CA . HIS A 1 109 ? 2.705 -24.858 -1.444 1.00 44.53 109 HIS A CA 1
ATOM 780 C C . HIS A 1 109 ? 2.329 -25.848 -0.331 1.00 44.53 109 HIS A C 1
ATOM 782 O O . HIS A 1 109 ? 2.600 -27.043 -0.433 1.00 44.53 109 HIS A O 1
ATOM 788 N N . HIS A 1 110 ? 1.697 -25.373 0.742 1.00 44.44 110 HIS A N 1
ATOM 789 C CA . HIS A 1 110 ? 0.947 -26.262 1.615 1.00 44.44 110 HIS A CA 1
ATOM 790 C C . HIS A 1 110 ? -0.370 -26.549 0.893 1.00 44.44 110 HIS A C 1
ATOM 792 O O . HIS A 1 110 ? -1.194 -25.635 0.796 1.00 44.44 110 HIS A O 1
ATOM 798 N N . PRO A 1 111 ? -0.594 -27.771 0.367 1.00 40.03 111 PRO A N 1
ATOM 799 C CA . PRO A 1 111 ? -1.879 -28.092 -0.225 1.00 40.03 111 PRO A CA 1
ATOM 800 C C . PRO A 1 111 ? -2.937 -27.829 0.839 1.00 40.03 111 PRO A C 1
ATOM 802 O O . PRO A 1 111 ? -2.795 -28.267 1.989 1.00 40.03 111 PRO A O 1
ATOM 805 N N . ALA A 1 112 ? -3.957 -27.051 0.472 1.00 48.16 112 ALA A N 1
ATOM 806 C CA . ALA A 1 112 ? -5.079 -26.756 1.342 1.00 48.16 112 ALA A CA 1
ATOM 807 C C . ALA A 1 112 ? -5.538 -28.075 1.970 1.00 48.16 112 ALA A C 1
ATOM 809 O O . ALA A 1 112 ? -5.922 -29.001 1.252 1.00 48.16 112 ALA A O 1
ATOM 810 N N . ARG A 1 113 ? -5.438 -28.200 3.301 1.00 44.81 113 ARG A N 1
ATOM 811 C CA . ARG A 1 113 ? -5.992 -29.355 4.007 1.00 44.81 113 ARG A CA 1
ATOM 812 C C . ARG A 1 113 ? -7.466 -29.407 3.633 1.00 44.81 113 ARG A C 1
ATOM 814 O O . ARG A 1 113 ? -8.231 -28.535 4.042 1.00 44.81 113 ARG A O 1
ATOM 821 N N . GLY A 1 114 ? -7.816 -30.384 2.797 1.00 37.59 114 GLY A N 1
ATOM 822 C CA . GLY A 1 114 ? -9.172 -30.597 2.332 1.00 37.59 114 GLY A CA 1
ATOM 823 C C . GLY A 1 114 ? -10.109 -30.585 3.527 1.00 37.59 114 GLY A C 1
ATOM 824 O O . GLY A 1 114 ? -9.814 -31.187 4.562 1.00 37.59 114 GLY A O 1
ATOM 825 N N . ALA A 1 115 ? -11.214 -29.858 3.392 1.00 45.53 115 ALA A N 1
ATOM 826 C CA . ALA A 1 115 ? -12.319 -29.933 4.323 1.00 45.53 115 ALA A CA 1
ATOM 827 C C . ALA A 1 115 ? -12.723 -31.409 4.443 1.00 45.53 115 ALA A C 1
ATOM 829 O O . ALA A 1 115 ? -13.371 -31.964 3.556 1.00 45.53 115 ALA A O 1
ATOM 830 N N . ALA A 1 116 ? -12.284 -32.067 5.516 1.00 43.78 116 ALA A N 1
ATOM 831 C CA . ALA A 1 116 ? -12.762 -33.386 5.868 1.00 43.78 116 ALA A CA 1
ATOM 832 C C . ALA A 1 116 ? -14.244 -33.218 6.202 1.00 43.78 116 ALA A C 1
ATOM 834 O O . ALA A 1 116 ? -14.607 -32.749 7.280 1.00 43.78 116 ALA A O 1
ATOM 835 N N . ALA A 1 117 ? -15.094 -33.531 5.224 1.00 43.72 117 ALA A N 1
ATOM 836 C CA . ALA A 1 117 ? -16.526 -33.628 5.403 1.00 43.72 117 ALA A CA 1
ATOM 837 C C . ALA A 1 117 ? -16.786 -34.538 6.607 1.00 43.72 117 ALA A C 1
ATOM 839 O O . ALA A 1 117 ? -16.455 -35.726 6.584 1.00 43.72 117 ALA A O 1
ATOM 840 N N . ALA A 1 118 ? -17.350 -33.961 7.666 1.00 45.06 118 ALA A N 1
ATOM 841 C CA . ALA A 1 118 ? -17.842 -34.691 8.817 1.00 45.06 118 ALA A CA 1
ATOM 842 C C . ALA A 1 118 ? -18.930 -35.662 8.338 1.00 45.06 118 ALA A C 1
ATOM 844 O O . ALA A 1 118 ? -20.100 -35.306 8.210 1.00 45.06 118 ALA A O 1
ATOM 845 N N . ARG A 1 119 ? -18.545 -36.904 8.027 1.00 48.44 119 ARG A N 1
ATOM 846 C CA . ARG A 1 119 ? -19.498 -37.999 7.871 1.00 48.44 119 ARG A CA 1
ATOM 847 C C . ARG A 1 119 ? -19.989 -38.344 9.269 1.00 48.44 119 ARG A C 1
ATOM 849 O O . ARG A 1 119 ? -19.285 -38.983 10.047 1.00 48.44 119 ARG A O 1
ATOM 856 N N . GLY A 1 120 ? -21.186 -37.855 9.582 1.00 41.19 120 GLY A N 1
ATOM 857 C CA . GLY A 1 120 ? -21.916 -38.204 10.790 1.00 41.19 120 GLY A CA 1
ATOM 858 C C . GLY A 1 120 ? -22.031 -39.719 10.921 1.00 41.19 120 GLY A C 1
ATOM 859 O O . GLY A 1 120 ? -22.542 -40.399 10.028 1.00 41.19 120 GLY A O 1
ATOM 860 N N . ARG A 1 121 ? -21.546 -40.244 12.047 1.00 50.03 121 ARG A N 1
ATOM 861 C CA . ARG A 1 121 ? -21.898 -41.582 12.511 1.00 50.03 121 ARG A CA 1
ATOM 862 C C . ARG A 1 121 ? -23.368 -41.531 12.911 1.00 50.03 121 ARG A C 1
ATOM 864 O O . ARG A 1 121 ? -23.712 -40.920 13.917 1.00 50.03 121 ARG A O 1
ATOM 871 N N . ARG A 1 122 ? -24.231 -42.123 12.086 1.00 54.97 122 ARG A N 1
ATOM 872 C CA . ARG A 1 122 ? -25.596 -42.460 12.486 1.00 54.97 122 ARG A CA 1
ATOM 873 C C . ARG A 1 122 ? -25.507 -43.594 13.500 1.00 54.97 122 ARG A C 1
ATOM 875 O O . ARG A 1 122 ? -24.987 -44.660 13.195 1.00 54.97 122 ARG A O 1
ATOM 882 N N . THR A 1 123 ? -25.967 -43.299 14.703 1.00 52.72 123 THR A N 1
ATOM 883 C CA . THR A 1 123 ? -26.418 -44.261 15.700 1.00 52.72 123 THR A CA 1
ATOM 884 C C . THR A 1 123 ? -27.634 -45.008 15.166 1.00 52.72 123 THR A C 1
ATOM 886 O O . THR A 1 123 ? -28.625 -44.354 14.845 1.00 52.72 123 THR A O 1
ATOM 889 N N . THR A 1 124 ? -27.545 -46.333 15.116 1.00 57.03 124 THR A N 1
ATOM 890 C CA . THR A 1 124 ? -28.604 -47.304 15.444 1.00 57.03 124 THR A CA 1
ATOM 891 C C . THR A 1 124 ? -27.923 -48.629 15.715 1.00 57.03 124 THR A C 1
ATOM 893 O O . THR A 1 124 ? -27.117 -49.024 14.840 1.00 57.03 124 THR A O 1
#